Protein AF-A0A4U3LN02-F1 (afdb_monomer)

Nearest PDB structures (foldseek):
  6f7s-assembly2_D  TM=3.536E-01  e=7.049E+00  Homo sapiens
  6f7s-assembly1_C  TM=3.534E-01  e=7.049E+00  Homo sapiens

Sequence (119 aa):
ENIQTLNEGAALHQTEFLMYDTANQLTEKNQHQATISPFYFAPSLFQQSGLPQSGFYAMLNEVQEQLPAFEKGNYYLGGEWKKTVEMNKKQEQLYEEYRLIQYDIVSGKQYSLENQFFS

pLDDT: mean 92.2, std 6.74, range [55.5, 98.0]

Organism: Enterococcus faecalis (NCBI:txid1351)

Radius of gyration: 16.4 Å; Cα contacts (8 Å, |Δi|>4): 100; chains: 1; bounding box: 47×40×33 Å

Solvent-accessible surface area (backbone atoms only — not comparable to full-atom values): 7419 Å² total; per-residue (Å²): 134,65,69,62,73,70,44,49,77,69,54,60,74,60,76,89,85,87,88,85,58,96,83,72,64,46,72,57,74,84,65,86,80,80,74,63,34,77,88,47,51,65,40,51,53,34,59,35,62,71,47,90,70,20,55,52,36,52,50,50,49,59,47,33,78,78,45,37,19,65,56,97,67,38,37,39,57,97,92,41,79,31,70,72,80,92,66,54,73,67,56,47,48,54,52,49,52,52,51,50,52,56,40,24,72,75,75,54,84,39,71,70,69,81,50,70,38,78,86

Secondary structure (DSSP, 8-state):
--HHHHT-GGGGG--------TT---TTTT-------GGGHHHHHHHHTT----HHHHHHHHHHHH-SEEETTEEEETTEEES-----HHHHHHHHHHHHHHHHHHTS--GGGGSGGG-

Mean predicted aligned error: 4.34 Å

Foldseek 3Di:
DPVVVCCDDCNVVFDDDDDDDPVCQFQCSVPPDADAAPVLPVLSNCVRNVHDAALLSVLSVVLCVVFRDDDQQWTADPNDIHSDDDDDPVNVVSVVVNVVCVCCCPPNVVPVVVDRRHD

Structure (mmCIF, N/CA/C/O backbone):
data_AF-A0A4U3LN02-F1
#
_entry.id   AF-A0A4U3LN02-F1
#
loop_
_atom_site.group_PDB
_atom_site.id
_atom_site.type_symbol
_atom_site.label_atom_id
_atom_site.label_alt_id
_atom_site.label_comp_id
_atom_site.label_asym_id
_atom_site.label_entity_id
_atom_site.label_seq_id
_atom_site.pdbx_PDB_ins_code
_atom_site.Cartn_x
_atom_site.Cartn_y
_atom_site.Cartn_z
_atom_site.occupancy
_atom_site.B_iso_or_equiv
_atom_site.auth_seq_id
_atom_site.auth_comp_id
_atom_site.auth_asym_id
_atom_site.auth_atom_id
_atom_site.pdbx_PDB_model_num
ATOM 1 N N . GLU A 1 1 ? 31.297 -8.829 -11.841 1.00 55.50 1 GLU A N 1
ATOM 2 C CA . GLU A 1 1 ? 30.989 -7.393 -12.018 1.00 55.50 1 GLU A CA 1
ATOM 3 C C . GLU A 1 1 ? 29.584 -7.087 -12.564 1.00 55.50 1 GLU A C 1
ATOM 5 O O . GLU A 1 1 ? 29.257 -5.921 -12.670 1.00 55.50 1 GLU A O 1
ATOM 10 N N . ASN A 1 2 ? 28.710 -8.071 -12.839 1.00 69.94 2 ASN A N 1
ATOM 11 C CA . ASN A 1 2 ? 27.406 -7.808 -13.486 1.00 69.94 2 ASN A CA 1
ATOM 12 C C . ASN A 1 2 ? 26.192 -7.813 -12.521 1.00 69.94 2 ASN A C 1
ATOM 14 O O . ASN A 1 2 ? 25.166 -7.213 -12.794 1.00 69.94 2 ASN A O 1
ATOM 18 N N . ILE A 1 3 ? 26.291 -8.473 -11.360 1.00 72.94 3 ILE A N 1
ATOM 19 C CA . ILE A 1 3 ? 25.155 -8.601 -10.420 1.00 72.94 3 ILE A CA 1
ATOM 20 C C . ILE A 1 3 ? 24.888 -7.291 -9.667 1.00 72.94 3 ILE A C 1
ATOM 22 O O . ILE A 1 3 ? 23.745 -6.999 -9.336 1.00 72.94 3 ILE A O 1
ATOM 26 N N . GLN A 1 4 ? 25.927 -6.498 -9.400 1.00 73.62 4 GLN A N 1
ATOM 27 C CA . GLN A 1 4 ? 25.791 -5.253 -8.646 1.00 73.62 4 GLN A CA 1
ATOM 28 C C . GLN A 1 4 ? 25.026 -4.197 -9.447 1.00 73.62 4 GLN A C 1
ATOM 30 O O . GLN A 1 4 ? 24.067 -3.641 -8.931 1.00 73.62 4 GLN A O 1
ATOM 35 N N . THR A 1 5 ? 25.377 -4.012 -10.720 1.00 73.06 5 THR A N 1
ATOM 36 C CA . THR A 1 5 ? 24.686 -3.107 -11.651 1.00 73.06 5 THR A CA 1
ATOM 37 C C . THR A 1 5 ? 23.241 -3.523 -11.930 1.00 73.06 5 THR A C 1
ATOM 39 O O . THR A 1 5 ? 22.387 -2.666 -12.129 1.00 73.06 5 THR A O 1
ATOM 42 N N . LEU A 1 6 ? 22.937 -4.826 -11.911 1.00 74.44 6 LEU A N 1
ATOM 43 C CA . LEU A 1 6 ? 21.563 -5.335 -12.029 1.00 74.44 6 LEU A CA 1
ATOM 44 C C . LEU A 1 6 ? 20.703 -5.078 -10.776 1.00 74.44 6 LEU A C 1
ATOM 46 O O . LEU A 1 6 ? 19.483 -5.177 -10.859 1.00 74.44 6 LEU A O 1
ATOM 50 N N . ASN A 1 7 ? 21.315 -4.741 -9.636 1.00 75.44 7 ASN A N 1
ATOM 51 C CA . ASN A 1 7 ? 20.646 -4.507 -8.353 1.00 75.44 7 ASN A CA 1
ATOM 52 C C . ASN A 1 7 ? 20.873 -3.070 -7.854 1.00 75.44 7 ASN A C 1
ATOM 54 O O . ASN A 1 7 ? 21.217 -2.849 -6.694 1.00 75.44 7 ASN A O 1
ATOM 58 N N . GLU A 1 8 ? 20.707 -2.079 -8.729 1.00 80.75 8 GLU A N 1
ATOM 59 C CA . GLU A 1 8 ? 20.785 -0.660 -8.367 1.00 80.75 8 GLU A CA 1
ATOM 60 C C . GLU A 1 8 ? 19.397 -0.008 -8.270 1.00 80.75 8 GLU A C 1
ATOM 62 O O . GLU A 1 8 ? 18.416 -0.447 -8.874 1.00 80.75 8 GLU A O 1
ATOM 67 N N . GLY A 1 9 ? 19.309 1.089 -7.512 1.00 82.31 9 GLY A N 1
ATOM 68 C CA . GLY A 1 9 ? 18.076 1.864 -7.380 1.00 82.31 9 GLY A CA 1
ATOM 69 C C . GLY A 1 9 ? 16.932 1.048 -6.774 1.00 82.31 9 GLY A C 1
ATOM 70 O O . GLY A 1 9 ? 17.124 0.348 -5.786 1.00 82.31 9 GLY A O 1
ATOM 71 N N . ALA A 1 10 ? 15.739 1.145 -7.364 1.00 81.31 10 ALA A N 1
ATOM 72 C CA . ALA A 1 10 ? 14.553 0.454 -6.858 1.00 81.31 10 ALA A CA 1
ATOM 73 C C . ALA A 1 10 ? 14.653 -1.082 -6.958 1.00 81.31 10 ALA A C 1
ATOM 75 O O . ALA A 1 10 ? 14.026 -1.781 -6.166 1.00 81.31 10 ALA A O 1
ATOM 76 N N . ALA A 1 11 ? 15.480 -1.615 -7.871 1.00 83.94 11 ALA A N 1
ATOM 77 C CA . ALA A 1 11 ? 15.689 -3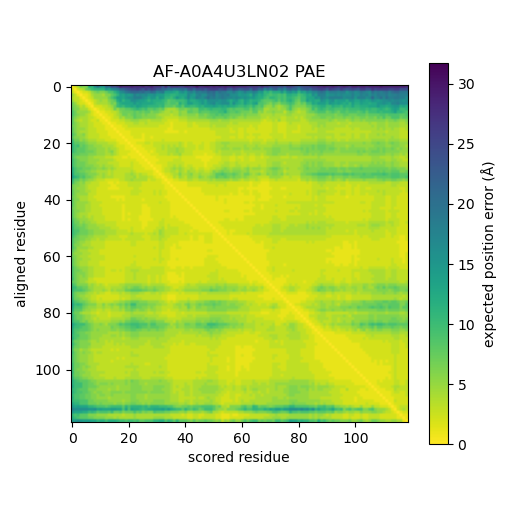.059 -8.002 1.00 83.94 11 ALA A CA 1
ATOM 78 C C . ALA A 1 11 ? 16.309 -3.672 -6.735 1.00 83.94 11 ALA A C 1
ATOM 80 O O . ALA A 1 11 ? 15.994 -4.804 -6.389 1.00 83.94 11 ALA A O 1
ATOM 81 N N . LEU A 1 12 ? 17.122 -2.905 -5.996 1.00 88.62 12 LEU A N 1
A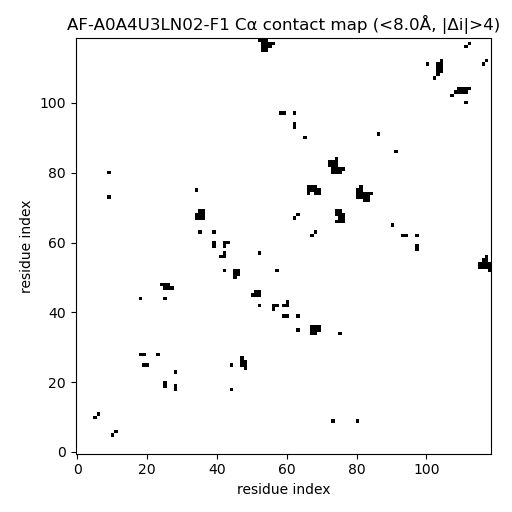TOM 82 C CA . LEU A 1 12 ? 17.713 -3.341 -4.726 1.00 88.62 12 LEU A CA 1
ATOM 83 C C . LEU A 1 12 ? 16.662 -3.561 -3.624 1.00 88.62 12 LEU A C 1
ATOM 85 O O . LEU A 1 12 ? 16.904 -4.307 -2.678 1.00 88.62 12 LEU A O 1
ATOM 89 N N . HIS A 1 13 ? 15.522 -2.875 -3.713 1.00 90.00 13 HIS A N 1
ATOM 90 C CA . HIS A 1 13 ? 14.467 -2.897 -2.697 1.00 90.00 13 HIS A CA 1
ATOM 91 C C . HIS A 1 13 ? 13.266 -3.758 -3.115 1.00 90.00 13 HIS A C 1
ATOM 93 O O . HIS A 1 13 ? 12.337 -3.946 -2.328 1.00 90.00 13 HIS A O 1
ATOM 99 N N . GLN A 1 14 ? 13.271 -4.287 -4.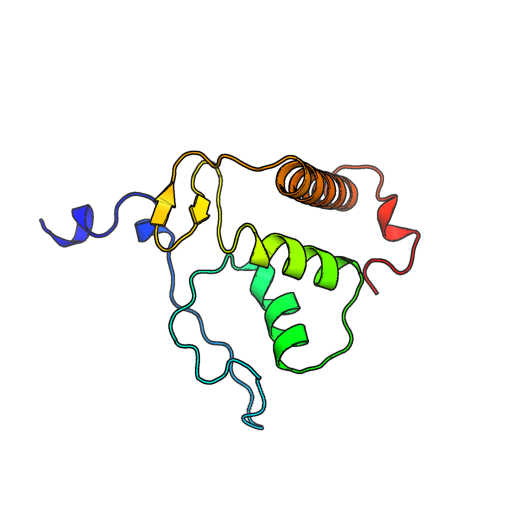341 1.00 90.81 14 GLN A N 1
ATOM 100 C CA . GLN A 1 14 ? 12.207 -5.139 -4.848 1.00 90.81 14 GLN A CA 1
ATOM 101 C C . GLN A 1 14 ? 12.414 -6.580 -4.367 1.00 90.81 14 GLN A C 1
ATOM 103 O O . GLN A 1 14 ? 13.489 -7.156 -4.516 1.00 90.81 14 GLN A O 1
ATOM 108 N N . THR A 1 15 ? 11.371 -7.167 -3.780 1.00 93.06 15 THR A N 1
ATOM 109 C CA . THR A 1 15 ? 11.382 -8.549 -3.282 1.00 93.06 15 THR A CA 1
ATOM 110 C C . THR A 1 15 ? 10.162 -9.306 -3.789 1.00 93.06 15 THR A C 1
ATOM 112 O O . THR A 1 15 ? 9.132 -8.704 -4.094 1.00 93.06 15 THR A O 1
ATOM 115 N N . GLU A 1 16 ? 10.292 -10.626 -3.891 1.00 94.56 16 GLU A N 1
ATOM 116 C CA . GLU A 1 16 ? 9.194 -11.513 -4.275 1.00 94.56 16 GLU A CA 1
ATOM 117 C C . GLU A 1 16 ? 8.183 -11.664 -3.129 1.00 94.56 16 GLU A C 1
ATOM 119 O O . GLU A 1 16 ? 8.558 -11.721 -1.955 1.00 94.56 16 GLU A O 1
ATOM 124 N N . PHE A 1 17 ? 6.900 -11.791 -3.468 1.00 95.50 17 PHE A N 1
ATOM 125 C CA . PHE A 1 17 ? 5.829 -12.073 -2.512 1.00 95.50 17 PHE A CA 1
ATOM 126 C C . PHE A 1 17 ? 4.858 -13.122 -3.065 1.00 95.50 17 PHE A C 1
ATOM 128 O O . PHE A 1 17 ? 4.810 -13.380 -4.265 1.00 95.50 17 PHE A O 1
ATOM 135 N N . LEU A 1 18 ? 4.070 -13.729 -2.174 1.00 95.12 18 LEU A N 1
ATOM 136 C CA . LEU A 1 18 ? 3.037 -14.703 -2.524 1.00 95.12 18 LEU A CA 1
ATOM 137 C C . LEU A 1 18 ? 1.759 -14.411 -1.734 1.00 95.12 18 LEU A C 1
ATOM 139 O O . LEU A 1 18 ? 1.783 -14.379 -0.504 1.00 95.12 18 LEU A O 1
ATOM 143 N N . MET A 1 19 ? 0.643 -14.257 -2.446 1.00 95.00 19 MET A N 1
ATOM 144 C CA . MET A 1 19 ? -0.706 -14.352 -1.885 1.00 95.00 19 MET A CA 1
ATOM 145 C C . MET A 1 19 ? -1.299 -15.692 -2.305 1.00 95.00 19 MET A C 1
ATOM 147 O O . MET A 1 19 ? -1.272 -16.045 -3.482 1.00 95.00 19 MET A O 1
ATOM 151 N N . TYR A 1 20 ? -1.793 -16.459 -1.340 1.00 94.50 20 TYR A N 1
ATOM 152 C CA . TYR A 1 20 ? -2.316 -17.797 -1.582 1.00 94.50 20 TYR A CA 1
ATOM 153 C C . TYR A 1 20 ? -3.469 -18.096 -0.632 1.00 94.50 20 TYR A C 1
ATOM 155 O O . TYR A 1 20 ? -3.392 -17.787 0.559 1.00 94.50 20 TYR A O 1
ATOM 163 N N . ASP A 1 21 ? -4.503 -18.754 -1.147 1.00 94.19 21 ASP A N 1
ATOM 164 C CA . ASP A 1 21 ? -5.583 -19.320 -0.357 1.00 94.19 21 ASP A CA 1
ATOM 165 C C . ASP A 1 21 ? -5.742 -20.818 -0.650 1.00 94.19 21 ASP A C 1
ATOM 167 O O . ASP A 1 21 ? -5.616 -21.293 -1.776 1.00 94.19 21 ASP A O 1
ATOM 171 N N . THR A 1 22 ? -6.037 -21.607 0.381 1.00 95.12 22 THR A N 1
ATOM 172 C CA . THR A 1 22 ? -6.190 -23.064 0.227 1.00 95.12 22 THR A CA 1
ATOM 173 C C . THR A 1 22 ? -7.458 -23.452 -0.532 1.00 95.12 22 THR A C 1
ATOM 175 O O . THR A 1 22 ? -7.521 -24.544 -1.092 1.00 95.12 22 THR A O 1
ATOM 178 N N . ALA A 1 23 ? -8.460 -22.570 -0.563 1.00 94.81 23 ALA A N 1
ATOM 179 C CA . ALA A 1 23 ? -9.694 -22.758 -1.318 1.00 94.81 23 ALA A CA 1
ATOM 180 C C . ALA A 1 23 ? -9.535 -22.424 -2.815 1.00 94.81 23 ALA A C 1
ATOM 182 O O . ALA A 1 23 ? -10.427 -22.747 -3.609 1.00 94.81 23 ALA A O 1
ATOM 183 N N . ASN A 1 24 ? -8.406 -21.819 -3.205 1.00 94.62 24 ASN A N 1
ATOM 184 C CA . ASN A 1 24 ? -8.100 -21.388 -4.563 1.00 94.62 24 ASN A CA 1
ATOM 185 C C . ASN A 1 24 ? -9.187 -20.464 -5.153 1.00 94.62 24 ASN A C 1
ATOM 187 O O . ASN A 1 24 ? -9.613 -20.645 -6.300 1.00 94.62 24 ASN A O 1
ATOM 191 N N . GLN A 1 25 ? -9.690 -19.521 -4.354 1.00 95.94 25 GLN A N 1
ATOM 192 C CA . GLN A 1 25 ? -10.788 -18.598 -4.663 1.00 95.94 25 GLN A CA 1
ATOM 193 C C . GLN A 1 25 ? -10.353 -17.136 -4.797 1.00 95.94 25 GLN A C 1
ATOM 195 O O . GLN A 1 25 ? -11.194 -16.325 -5.180 1.00 95.94 25 GLN A O 1
ATOM 200 N N . LEU A 1 26 ? -9.081 -16.789 -4.555 1.00 96.94 26 LEU A N 1
ATOM 201 C CA . LEU A 1 26 ? -8.608 -15.422 -4.806 1.00 96.94 26 LEU A CA 1
ATOM 202 C C . LEU A 1 26 ? -8.909 -15.010 -6.255 1.00 96.94 26 LEU A C 1
ATOM 204 O O . LEU A 1 26 ? -8.598 -15.753 -7.195 1.00 96.94 26 LEU A O 1
ATOM 208 N N . THR A 1 27 ? -9.503 -13.829 -6.442 1.00 96.44 27 THR A N 1
ATOM 209 C CA . THR A 1 27 ? -9.874 -13.330 -7.779 1.00 96.44 27 THR A CA 1
ATOM 210 C C . THR A 1 27 ? -8.660 -13.191 -8.698 1.00 96.44 27 THR A C 1
ATOM 212 O O . THR A 1 27 ? -8.745 -13.541 -9.873 1.00 96.44 27 THR A O 1
ATOM 215 N N . GLU A 1 28 ? -7.509 -12.797 -8.143 1.00 94.62 28 GLU A N 1
ATOM 216 C CA . GLU A 1 28 ? -6.252 -12.573 -8.873 1.00 94.62 28 GLU A CA 1
ATOM 217 C C . GLU A 1 28 ? -5.257 -13.744 -8.770 1.00 94.62 28 GLU A C 1
ATOM 219 O O . GLU A 1 28 ? -4.071 -13.586 -9.043 1.00 94.62 28 GLU A O 1
ATOM 224 N N . LYS A 1 29 ? -5.707 -14.957 -8.418 1.00 92.69 29 LYS A N 1
ATOM 225 C CA . LYS A 1 29 ? -4.833 -16.144 -8.254 1.00 92.69 29 LYS A CA 1
ATOM 226 C C . LYS A 1 29 ? -3.945 -16.491 -9.461 1.00 92.69 29 LYS A C 1
ATOM 228 O O . LYS A 1 29 ? -2.940 -17.177 -9.303 1.00 92.69 29 LYS A O 1
ATOM 233 N N . ASN A 1 30 ? -4.326 -16.047 -10.661 1.00 92.56 30 ASN A N 1
ATOM 234 C CA . ASN A 1 30 ? -3.580 -16.270 -11.905 1.00 92.56 30 ASN A CA 1
ATOM 235 C C . ASN A 1 30 ? -2.704 -15.064 -12.308 1.00 92.56 30 ASN A C 1
ATOM 237 O O . ASN A 1 30 ? -2.021 -15.120 -13.333 1.00 92.56 30 ASN A O 1
ATOM 241 N N . GLN A 1 31 ? -2.727 -13.963 -11.549 1.00 91.50 31 GLN A N 1
ATOM 242 C CA . GLN A 1 31 ? -1.892 -12.794 -11.800 1.00 91.50 31 GLN A CA 1
ATOM 243 C C . GLN A 1 31 ? -0.531 -12.977 -11.122 1.00 91.50 31 GLN A C 1
ATOM 245 O O . GLN A 1 31 ? -0.364 -12.760 -9.926 1.00 91.50 31 GLN A O 1
ATOM 250 N N . HIS A 1 32 ? 0.470 -13.357 -11.914 1.00 86.19 32 HIS A N 1
ATOM 251 C CA . HIS A 1 32 ? 1.846 -13.558 -11.438 1.00 86.19 32 HIS A CA 1
ATOM 252 C C . HIS A 1 32 ? 2.758 -12.346 -11.663 1.00 86.19 32 HIS A C 1
ATOM 254 O O . HIS A 1 32 ? 3.936 -12.387 -11.325 1.00 86.19 32 HIS A O 1
ATOM 260 N N . GLN A 1 33 ? 2.233 -11.279 -12.266 1.00 88.25 33 GLN A N 1
ATOM 261 C CA . GLN A 1 33 ? 2.969 -10.046 -12.528 1.00 88.25 33 GLN A CA 1
ATOM 262 C C . GLN A 1 33 ? 2.300 -8.911 -11.761 1.00 88.25 33 GLN A C 1
ATOM 264 O O . GLN A 1 33 ? 1.267 -8.380 -12.172 1.00 88.25 33 GLN A O 1
ATOM 269 N N . ALA A 1 34 ? 2.876 -8.573 -10.612 1.00 92.12 34 ALA A N 1
ATOM 270 C CA . ALA A 1 34 ? 2.441 -7.462 -9.786 1.00 92.12 34 ALA A CA 1
ATOM 271 C C . ALA A 1 34 ? 3.646 -6.880 -9.044 1.00 92.12 34 ALA A C 1
ATOM 273 O O . ALA A 1 34 ? 4.379 -7.605 -8.379 1.00 92.12 34 ALA A O 1
ATOM 274 N N . THR A 1 35 ? 3.813 -5.563 -9.125 1.00 94.69 35 THR A N 1
ATOM 275 C CA . THR A 1 35 ? 4.745 -4.813 -8.279 1.00 94.69 35 THR A CA 1
ATOM 276 C C . THR A 1 35 ? 3.902 -3.902 -7.408 1.00 94.69 35 THR A C 1
ATOM 278 O O . THR A 1 35 ? 3.319 -2.937 -7.904 1.00 94.69 35 THR A O 1
ATOM 281 N N . ILE A 1 36 ? 3.800 -4.241 -6.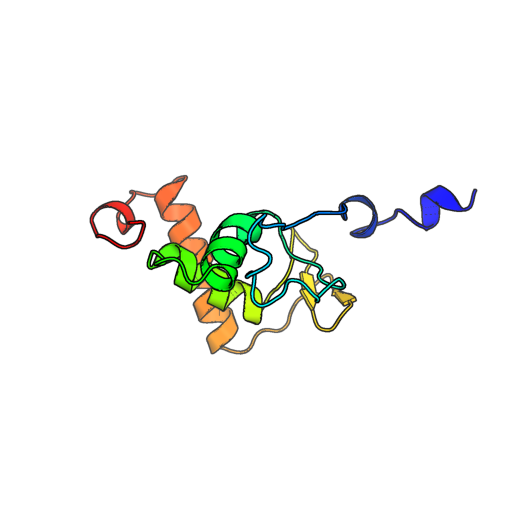124 1.00 95.69 36 ILE A N 1
ATOM 282 C CA . ILE A 1 36 ? 2.985 -3.506 -5.156 1.00 95.69 36 ILE A CA 1
ATOM 283 C C . ILE A 1 36 ? 3.792 -3.193 -3.901 1.00 95.69 36 ILE A C 1
ATOM 285 O O . ILE A 1 36 ? 4.672 -3.962 -3.510 1.00 95.69 36 ILE A O 1
ATOM 289 N N . SER A 1 37 ? 3.485 -2.076 -3.246 1.00 96.50 37 SER A N 1
ATOM 290 C CA . SER A 1 37 ? 4.067 -1.794 -1.934 1.00 96.50 37 SER A CA 1
ATOM 291 C C . SER A 1 37 ? 3.520 -2.751 -0.855 1.00 96.50 37 SER A C 1
ATOM 293 O O . SER A 1 37 ? 2.324 -3.044 -0.855 1.00 96.50 37 SER A O 1
ATOM 295 N N . PRO A 1 38 ? 4.330 -3.184 0.135 1.00 96.31 38 PRO A N 1
ATOM 296 C CA . PRO A 1 38 ? 3.906 -4.169 1.141 1.00 96.31 38 PRO A CA 1
ATOM 297 C C . PRO A 1 38 ? 2.691 -3.770 1.990 1.00 96.31 38 PRO A C 1
ATOM 299 O O . PRO A 1 38 ? 1.938 -4.628 2.445 1.00 96.31 38 PRO A O 1
ATOM 302 N N . PHE A 1 39 ? 2.462 -2.471 2.201 1.00 95.12 39 PHE A N 1
ATOM 303 C CA . PHE A 1 39 ? 1.303 -1.984 2.961 1.00 95.12 39 PHE A CA 1
ATOM 304 C C . PHE A 1 39 ? -0.037 -2.198 2.238 1.00 95.12 39 PHE A C 1
ATOM 306 O O . PHE A 1 39 ? -1.089 -2.066 2.860 1.00 95.12 39 PHE A O 1
ATOM 313 N N . TYR A 1 40 ? -0.010 -2.596 0.964 1.00 97.75 40 TYR A N 1
ATOM 314 C CA . TYR A 1 40 ? -1.192 -3.013 0.217 1.00 97.75 40 TYR A CA 1
ATOM 315 C C . TYR A 1 40 ? -1.539 -4.496 0.368 1.00 97.75 40 TYR A C 1
ATOM 317 O O . TYR A 1 40 ? -2.618 -4.906 -0.049 1.00 97.75 40 TYR A O 1
ATOM 325 N N . PHE A 1 41 ? -0.688 -5.316 0.996 1.00 97.38 41 PHE A N 1
ATOM 326 C CA . PHE A 1 41 ? -0.926 -6.761 1.059 1.00 97.38 41 PHE A CA 1
ATOM 327 C C . PHE A 1 41 ? -2.242 -7.134 1.743 1.00 97.38 41 PHE A C 1
ATOM 329 O O . PHE A 1 41 ? -3.017 -7.914 1.195 1.00 97.38 41 PHE A O 1
ATOM 336 N N . ALA A 1 42 ? -2.517 -6.562 2.915 1.00 96.50 42 ALA A N 1
ATOM 337 C CA . ALA A 1 42 ? -3.760 -6.819 3.633 1.00 96.50 42 ALA A CA 1
ATOM 338 C C . ALA A 1 42 ? -5.012 -6.325 2.875 1.00 96.50 42 ALA A C 1
ATOM 340 O O . ALA A 1 42 ? -5.905 -7.147 2.652 1.00 96.50 42 ALA A O 1
ATOM 341 N N . PRO A 1 43 ? -5.107 -5.052 2.431 1.00 97.62 43 PRO A N 1
ATOM 342 C CA . PRO A 1 43 ? -6.299 -4.584 1.722 1.00 97.62 43 PRO A CA 1
ATOM 343 C C . PRO A 1 43 ? -6.519 -5.314 0.385 1.00 97.62 43 PRO A C 1
ATOM 345 O O . PRO A 1 43 ? -7.659 -5.695 0.109 1.00 97.62 43 PRO A O 1
ATOM 348 N N . SER A 1 44 ? -5.451 -5.621 -0.369 1.00 97.25 44 SER A N 1
ATOM 349 C CA . SER A 1 44 ? -5.522 -6.444 -1.587 1.00 97.25 44 SER A CA 1
ATOM 350 C C . SER A 1 44 ? -6.033 -7.855 -1.293 1.00 97.25 44 SER A C 1
ATOM 352 O O . SER A 1 44 ? -6.927 -8.337 -1.982 1.00 97.25 44 SER A O 1
ATOM 354 N N . LEU A 1 45 ? -5.522 -8.526 -0.254 1.00 96.12 45 LEU A N 1
ATOM 355 C CA . LEU A 1 45 ? -5.969 -9.877 0.097 1.00 96.12 45 LEU A CA 1
ATOM 356 C C . LEU A 1 45 ? -7.450 -9.898 0.496 1.00 96.12 45 LEU A C 1
ATOM 358 O O . LEU A 1 45 ? -8.184 -10.798 0.086 1.00 96.12 45 LEU A O 1
ATOM 362 N N . PHE A 1 46 ? -7.901 -8.901 1.262 1.00 97.44 46 PHE A N 1
ATOM 363 C CA . PHE A 1 46 ? -9.310 -8.753 1.632 1.00 97.44 46 PHE A CA 1
ATOM 364 C C . PHE A 1 46 ? -10.193 -8.551 0.400 1.00 97.44 46 PHE A C 1
ATOM 366 O O . PHE A 1 46 ? -11.224 -9.213 0.281 1.00 97.44 46 PHE A O 1
ATOM 373 N N . GLN A 1 47 ? -9.758 -7.697 -0.533 1.00 97.19 47 GLN A N 1
ATOM 374 C CA . GLN A 1 47 ? -10.460 -7.456 -1.793 1.00 97.19 47 GLN A CA 1
ATOM 375 C C . GLN A 1 47 ? -10.571 -8.745 -2.616 1.00 97.19 47 GLN A C 1
ATOM 377 O O . GLN A 1 47 ? -11.670 -9.144 -2.995 1.00 97.19 47 GLN A O 1
ATOM 382 N N . GLN A 1 48 ? -9.446 -9.436 -2.825 1.00 96.56 48 GLN A N 1
ATOM 383 C CA . GLN A 1 48 ? -9.378 -10.669 -3.616 1.00 96.56 48 GLN A CA 1
ATOM 384 C C . GLN A 1 48 ? -10.159 -11.830 -2.995 1.00 96.56 48 GLN A C 1
ATOM 386 O O . GLN A 1 48 ? -10.607 -12.720 -3.715 1.00 96.56 48 GLN A O 1
ATOM 391 N N . SER A 1 49 ? -10.317 -11.833 -1.670 1.00 96.56 49 SER A N 1
ATOM 392 C CA . SER A 1 49 ? -11.069 -12.855 -0.932 1.00 96.56 49 SER A CA 1
ATOM 393 C C . SER A 1 49 ? -12.563 -12.529 -0.795 1.00 96.56 49 SER A C 1
ATOM 395 O O . SER A 1 49 ? -13.304 -13.328 -0.225 1.00 96.56 49 SER A O 1
ATOM 397 N N . GLY A 1 50 ? -13.015 -11.356 -1.256 1.00 95.69 50 GLY A N 1
ATOM 398 C CA . GLY A 1 50 ? -14.395 -10.894 -1.070 1.00 95.69 50 GLY A CA 1
ATOM 399 C C . GLY A 1 50 ? -14.774 -10.640 0.395 1.00 95.69 50 GLY A C 1
ATOM 400 O O . GLY A 1 50 ? -15.950 -10.725 0.752 1.00 95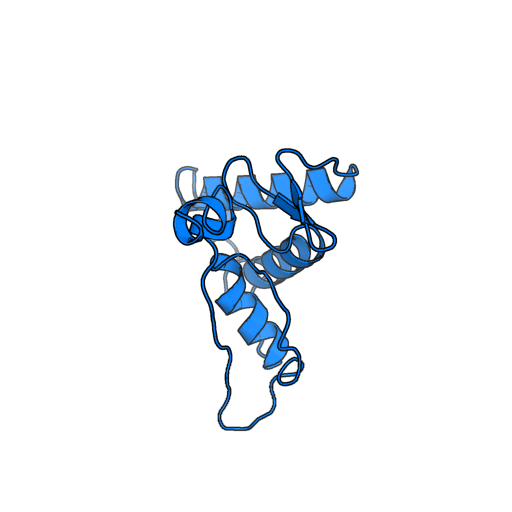.69 50 GLY A O 1
ATOM 401 N N . LEU A 1 51 ? -13.791 -10.369 1.258 1.00 95.62 51 LEU A N 1
ATOM 402 C CA . LEU A 1 51 ? -14.025 -10.069 2.669 1.00 95.62 51 LEU A CA 1
ATOM 403 C C . LEU A 1 51 ? -14.497 -8.615 2.839 1.00 95.62 51 LEU A C 1
ATOM 405 O O . LEU A 1 51 ? -14.073 -7.746 2.074 1.00 95.62 51 LEU A O 1
ATOM 409 N N . PRO A 1 52 ? -15.331 -8.313 3.855 1.00 95.81 52 PRO A N 1
ATOM 410 C CA . PRO A 1 52 ? -15.687 -6.937 4.189 1.00 95.81 52 PRO A CA 1
ATOM 411 C C . PRO A 1 52 ? -14.442 -6.085 4.451 1.00 95.81 52 PRO A C 1
ATOM 413 O O . PRO A 1 52 ? -13.525 -6.523 5.144 1.00 95.81 52 PRO A O 1
ATOM 416 N N . GLN A 1 53 ? -14.423 -4.869 3.911 1.00 96.44 53 GLN A N 1
ATOM 417 C CA . GLN A 1 53 ? -13.306 -3.937 4.038 1.00 96.44 53 GLN A CA 1
ATOM 418 C C . GLN A 1 53 ? -13.698 -2.759 4.922 1.00 96.44 53 GLN A C 1
ATOM 420 O O . GLN A 1 53 ? -14.808 -2.239 4.804 1.00 96.44 53 GLN A O 1
ATOM 425 N N . SER A 1 54 ? -12.764 -2.310 5.757 1.00 96.44 54 SER A N 1
ATOM 426 C CA . SER A 1 54 ? -12.893 -1.019 6.426 1.00 96.44 54 SER A CA 1
ATOM 427 C C . SER A 1 54 ? -12.758 0.125 5.420 1.00 96.44 54 SER A C 1
ATOM 429 O O . SER A 1 54 ? -12.211 -0.049 4.323 1.00 96.44 54 SER A O 1
ATOM 431 N N . GLY A 1 55 ? -13.197 1.325 5.805 1.00 95.56 55 GLY A N 1
ATOM 432 C CA . GLY A 1 55 ? -13.003 2.530 4.991 1.00 95.56 55 GLY A CA 1
ATOM 433 C C . GLY A 1 55 ? -11.527 2.793 4.676 1.00 95.56 55 GLY A C 1
ATOM 434 O O . GLY A 1 55 ? -11.185 3.173 3.558 1.00 95.56 55 GLY A O 1
ATOM 435 N N . PHE A 1 56 ? -10.633 2.500 5.622 1.00 96.31 56 PHE A N 1
ATOM 436 C CA . PHE A 1 56 ? -9.193 2.607 5.415 1.00 96.31 56 PHE A CA 1
ATOM 437 C C . PHE A 1 56 ? -8.673 1.627 4.354 1.00 96.31 56 PHE A C 1
ATOM 439 O O . PHE A 1 56 ? -7.866 2.014 3.511 1.00 96.31 56 PHE A O 1
ATOM 446 N N . TYR A 1 57 ? -9.138 0.373 4.352 1.00 97.62 57 TYR A N 1
ATOM 447 C CA . TYR A 1 57 ? -8.746 -0.598 3.323 1.00 97.62 57 TYR A CA 1
ATOM 448 C C . TYR A 1 57 ? -9.297 -0.234 1.946 1.00 97.62 57 TYR A C 1
ATOM 450 O O . TYR A 1 57 ? -8.567 -0.358 0.965 1.00 97.62 57 TYR A O 1
ATOM 458 N N . ALA A 1 58 ? -10.532 0.267 1.875 1.00 97.00 58 ALA A N 1
ATOM 459 C CA . ALA A 1 58 ? -11.089 0.795 0.633 1.00 97.00 58 ALA A CA 1
ATOM 460 C C . ALA A 1 58 ? -10.228 1.948 0.086 1.00 97.00 58 ALA A C 1
ATOM 462 O O . ALA A 1 58 ? -9.793 1.892 -1.062 1.00 97.00 58 ALA A O 1
ATOM 463 N N . MET A 1 59 ? -9.874 2.920 0.935 1.00 97.31 59 MET A N 1
ATOM 464 C CA . MET A 1 59 ? -8.986 4.025 0.561 1.00 97.31 59 MET A CA 1
ATOM 465 C C . MET A 1 59 ? -7.614 3.525 0.084 1.00 97.31 59 MET A C 1
ATOM 467 O O . MET A 1 59 ? -7.106 4.008 -0.922 1.00 97.31 59 MET A O 1
ATOM 471 N N . LEU A 1 60 ? -7.000 2.549 0.763 1.00 98.00 60 LEU A N 1
ATOM 472 C CA . LEU A 1 60 ? -5.716 1.992 0.322 1.00 98.00 60 LEU A CA 1
ATOM 473 C C . LEU A 1 60 ? -5.807 1.331 -1.059 1.00 98.00 60 LEU A C 1
ATOM 475 O O . LEU A 1 60 ? -4.886 1.513 -1.852 1.00 98.00 60 LEU A O 1
ATOM 479 N N . ASN A 1 61 ? -6.897 0.624 -1.372 1.00 97.81 61 ASN A N 1
ATOM 480 C CA . ASN A 1 61 ? -7.091 0.055 -2.708 1.00 97.81 61 ASN A CA 1
ATOM 481 C C . ASN A 1 61 ? -7.248 1.153 -3.771 1.00 97.81 61 ASN A C 1
ATOM 483 O O . ASN A 1 61 ? -6.626 1.060 -4.825 1.00 97.81 61 ASN A O 1
ATOM 487 N N . GLU A 1 62 ? -7.982 2.233 -3.478 1.00 97.44 62 GLU A N 1
ATOM 488 C CA . GLU A 1 62 ? -8.076 3.384 -4.390 1.00 97.44 62 GLU A CA 1
ATOM 489 C C . GLU A 1 62 ? -6.703 4.025 -4.641 1.00 97.44 62 GLU A C 1
ATOM 491 O O . GLU A 1 62 ? -6.362 4.356 -5.779 1.00 97.44 62 GLU A O 1
ATOM 496 N N . VAL A 1 63 ? -5.871 4.171 -3.601 1.00 96.88 63 VAL A N 1
ATOM 497 C CA . VAL A 1 63 ? -4.502 4.684 -3.770 1.00 96.88 63 VAL A CA 1
ATOM 498 C C . VAL A 1 63 ? -3.668 3.707 -4.602 1.00 96.88 63 VAL A C 1
ATOM 500 O O . VAL A 1 63 ? -2.948 4.152 -5.490 1.00 96.88 63 VAL A O 1
ATOM 503 N N . GLN A 1 64 ? -3.771 2.396 -4.360 1.00 96.38 64 GLN A N 1
ATOM 504 C CA . GLN A 1 64 ? -3.034 1.365 -5.100 1.00 96.38 64 GLN A CA 1
ATOM 505 C C . GLN A 1 64 ? -3.351 1.384 -6.599 1.00 96.38 64 GLN A C 1
ATOM 507 O O . GLN A 1 64 ? -2.439 1.237 -7.409 1.00 96.38 64 GLN A O 1
ATOM 512 N N . GLU A 1 65 ? -4.612 1.595 -6.985 1.00 94.06 65 GLU A N 1
ATOM 513 C CA . GLU A 1 65 ? -5.004 1.713 -8.397 1.00 94.06 65 GLU A CA 1
ATOM 514 C C . GLU A 1 65 ? -4.281 2.865 -9.108 1.00 94.06 65 GLU A C 1
ATOM 516 O O . GLU A 1 65 ? -3.958 2.769 -10.293 1.00 94.06 65 GLU A O 1
ATOM 521 N N . GLN A 1 66 ? -4.011 3.957 -8.388 1.00 92.69 66 GLN A N 1
ATOM 522 C CA . GLN A 1 66 ? -3.320 5.127 -8.931 1.00 92.69 66 GLN A CA 1
ATOM 523 C C . GLN A 1 66 ? -1.803 5.041 -8.779 1.00 92.69 66 GLN A C 1
ATOM 525 O O . GLN A 1 66 ? -1.084 5.580 -9.616 1.00 92.69 66 GLN A O 1
ATOM 530 N N . LEU A 1 67 ? -1.316 4.407 -7.712 1.00 93.88 67 LEU A N 1
ATOM 531 C CA . LEU A 1 67 ? 0.091 4.323 -7.345 1.00 93.88 67 LEU A CA 1
ATOM 532 C C . LEU A 1 67 ? 0.408 2.945 -6.724 1.00 93.88 67 LEU A C 1
ATOM 534 O O . LEU A 1 67 ? 0.484 2.818 -5.501 1.00 93.88 67 LEU A O 1
ATOM 538 N N . PRO A 1 68 ? 0.624 1.908 -7.557 1.00 95.06 68 PRO A N 1
ATOM 539 C CA . PRO A 1 68 ? 0.731 0.519 -7.100 1.00 95.06 68 PRO A CA 1
ATOM 540 C C . PRO A 1 68 ? 1.888 0.259 -6.134 1.00 95.06 68 PRO A C 1
ATOM 542 O O . PRO A 1 68 ? 1.745 -0.486 -5.163 1.00 95.06 68 PRO A O 1
ATOM 545 N N . ALA A 1 69 ? 3.043 0.877 -6.387 1.00 95.88 69 ALA A N 1
ATOM 546 C CA . ALA A 1 69 ? 4.186 0.813 -5.492 1.00 95.88 69 ALA A CA 1
ATOM 547 C C . ALA A 1 69 ? 4.936 2.141 -5.467 1.00 95.88 69 ALA A C 1
ATOM 549 O O . ALA A 1 69 ? 5.048 2.842 -6.473 1.00 95.88 69 ALA A O 1
ATOM 550 N N . PHE A 1 70 ? 5.464 2.487 -4.303 1.00 94.25 70 PHE A N 1
ATOM 551 C CA . PHE A 1 70 ? 6.301 3.660 -4.120 1.00 94.25 70 PHE A CA 1
ATOM 552 C C . PHE A 1 70 ? 7.083 3.585 -2.813 1.00 94.25 70 PHE A C 1
ATOM 554 O O . PHE A 1 70 ? 6.673 2.956 -1.836 1.00 94.25 70 PHE A O 1
ATOM 561 N N . GLU A 1 71 ? 8.194 4.304 -2.803 1.00 90.94 71 GLU A N 1
ATOM 562 C CA . GLU A 1 71 ? 9.012 4.618 -1.642 1.00 90.94 71 GLU A CA 1
ATOM 563 C C . GLU A 1 71 ? 9.500 6.069 -1.757 1.00 90.94 71 GLU A C 1
ATOM 565 O O . GLU A 1 71 ? 9.201 6.783 -2.719 1.00 90.94 71 GLU A O 1
ATOM 570 N N . LYS A 1 72 ? 10.263 6.547 -0.772 1.00 87.06 72 LYS A N 1
ATOM 571 C CA . LYS A 1 72 ? 10.760 7.925 -0.787 1.00 87.06 72 LYS A CA 1
ATOM 572 C C . LYS A 1 72 ? 11.617 8.183 -2.035 1.00 87.06 72 LYS A C 1
ATOM 574 O O . LYS A 1 72 ? 12.765 7.757 -2.109 1.00 87.06 72 LYS A O 1
ATOM 579 N N . GLY A 1 73 ? 11.072 8.957 -2.973 1.00 88.50 73 GLY A N 1
ATOM 580 C CA . GLY A 1 73 ? 11.759 9.361 -4.200 1.00 88.50 73 GLY A CA 1
ATOM 581 C C . GLY A 1 73 ? 11.788 8.304 -5.308 1.00 88.50 73 GLY A C 1
ATOM 582 O O . GLY A 1 73 ? 12.560 8.475 -6.250 1.00 88.50 73 GLY A O 1
ATOM 583 N N . ASN A 1 74 ? 10.983 7.239 -5.216 1.00 92.31 74 ASN A N 1
ATOM 584 C CA . ASN A 1 74 ? 10.765 6.285 -6.306 1.00 92.31 74 ASN A CA 1
ATOM 585 C C . ASN A 1 74 ? 9.283 5.886 -6.370 1.00 92.31 74 ASN A C 1
ATOM 587 O O . ASN A 1 74 ? 8.691 5.510 -5.363 1.00 92.31 74 ASN A O 1
ATOM 591 N N . TYR A 1 75 ? 8.702 5.929 -7.564 1.00 93.75 75 TYR A N 1
ATOM 592 C CA . TYR A 1 75 ? 7.289 5.663 -7.830 1.00 93.75 75 TYR A CA 1
ATOM 593 C C . TYR A 1 75 ? 7.175 4.658 -8.975 1.00 93.75 75 TYR A C 1
ATOM 595 O O . TYR A 1 75 ? 7.819 4.848 -10.005 1.00 93.75 75 TYR A O 1
ATOM 603 N N . TYR A 1 76 ? 6.379 3.607 -8.816 1.00 92.88 76 TYR A N 1
ATOM 604 C CA . TYR A 1 76 ? 6.167 2.587 -9.839 1.00 92.88 76 TYR A CA 1
ATOM 605 C C . TYR A 1 76 ? 4.859 2.846 -10.584 1.00 92.88 76 TYR A C 1
ATOM 607 O O . TYR A 1 76 ? 3.782 2.754 -9.997 1.00 92.88 76 TYR A O 1
ATOM 615 N N . LEU A 1 77 ? 4.944 3.180 -11.874 1.00 88.62 77 LEU A N 1
ATOM 616 C CA . LEU A 1 77 ? 3.789 3.514 -12.712 1.00 88.62 77 LEU A CA 1
ATOM 617 C C . LEU A 1 77 ? 3.990 3.038 -14.145 1.00 88.62 77 LEU A C 1
ATOM 619 O O . LEU A 1 77 ? 5.023 3.302 -14.757 1.00 88.62 77 LEU A O 1
ATOM 623 N N . GLY A 1 78 ? 2.970 2.382 -14.704 1.00 85.19 78 GLY A N 1
ATOM 624 C CA . GLY A 1 78 ? 2.991 1.923 -16.095 1.00 85.19 78 GLY A CA 1
ATOM 625 C C . GLY A 1 78 ? 4.092 0.903 -16.399 1.00 85.19 78 GLY A C 1
ATOM 626 O O . GLY A 1 78 ? 4.552 0.840 -17.532 1.00 85.19 78 GLY A O 1
ATOM 627 N N . GLY A 1 79 ? 4.534 0.135 -15.398 1.00 87.62 79 GLY A N 1
ATOM 628 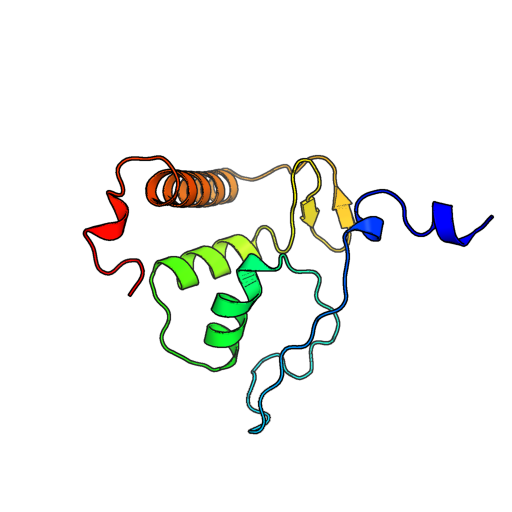C CA . GLY A 1 79 ? 5.600 -0.857 -15.550 1.00 87.62 79 GLY A CA 1
ATOM 629 C C . GLY A 1 79 ? 7.006 -0.355 -15.210 1.00 87.62 79 GLY A C 1
ATOM 630 O O . GLY A 1 79 ? 7.938 -1.156 -15.203 1.00 87.62 79 GLY A O 1
ATOM 631 N N . GLU A 1 80 ? 7.175 0.934 -14.900 1.00 89.62 80 GLU A N 1
ATOM 632 C CA . GLU A 1 80 ? 8.489 1.564 -14.738 1.00 89.62 80 GLU A CA 1
ATOM 633 C C . GLU A 1 80 ? 8.630 2.330 -13.418 1.00 89.62 80 GLU A C 1
ATOM 635 O O . GLU A 1 80 ? 7.681 2.939 -12.917 1.00 89.62 80 GLU A O 1
ATOM 640 N N . TRP A 1 81 ? 9.854 2.352 -12.884 1.00 91.12 81 TRP A N 1
ATOM 641 C CA . TRP A 1 81 ? 10.227 3.170 -11.732 1.00 91.12 81 TRP A CA 1
ATOM 642 C C . TRP A 1 81 ? 10.628 4.586 -12.162 1.00 91.12 81 TRP A C 1
ATOM 644 O O . TRP A 1 81 ? 11.504 4.771 -13.006 1.00 91.12 81 TRP A O 1
ATOM 654 N N . LYS A 1 82 ? 10.025 5.599 -11.536 1.00 92.06 82 LYS A N 1
ATOM 655 C CA . LYS A 1 82 ? 10.253 7.024 -11.808 1.00 92.06 82 LYS A CA 1
ATOM 656 C C . LYS A 1 82 ? 10.635 7.771 -10.534 1.00 92.06 82 LYS A C 1
ATOM 658 O O . LYS A 1 82 ? 10.176 7.436 -9.446 1.00 92.06 82 LYS A O 1
ATOM 663 N N . LYS A 1 83 ? 11.464 8.813 -10.661 1.00 90.81 83 LYS A N 1
ATOM 664 C CA . LYS A 1 83 ? 11.866 9.677 -9.529 1.00 90.81 83 LYS A CA 1
ATOM 665 C C . LYS A 1 83 ? 10.795 10.683 -9.120 1.00 90.81 83 LYS A C 1
ATOM 667 O O . LYS A 1 83 ? 10.779 11.141 -7.981 1.00 90.81 83 LYS A O 1
ATOM 672 N N . THR A 1 84 ? 9.911 11.013 -10.049 1.00 90.12 84 THR A N 1
ATOM 673 C CA . THR A 1 84 ? 8.788 11.924 -9.861 1.00 90.12 84 THR A CA 1
ATOM 674 C C . THR A 1 84 ? 7.550 11.330 -10.515 1.00 90.12 84 THR A C 1
ATOM 676 O O . THR A 1 84 ? 7.641 10.512 -11.433 1.00 90.12 84 THR A O 1
ATOM 679 N N . VAL A 1 85 ? 6.391 11.755 -10.033 1.00 88.56 85 VAL A N 1
ATOM 680 C CA . VAL A 1 85 ? 5.092 11.426 -10.607 1.00 88.56 85 VAL A CA 1
ATOM 681 C C . VAL A 1 85 ? 4.347 12.726 -10.857 1.00 88.56 85 VAL A C 1
ATOM 683 O O . VAL A 1 85 ? 4.290 13.590 -9.985 1.00 88.56 85 VAL A O 1
ATOM 686 N N . GLU A 1 86 ? 3.796 12.864 -12.056 1.00 89.94 86 GLU A N 1
ATOM 687 C CA . GLU A 1 86 ? 2.809 13.895 -12.348 1.00 89.94 86 GLU A CA 1
ATOM 688 C C . GLU A 1 86 ? 1.432 13.306 -12.067 1.00 89.94 86 GLU A C 1
ATOM 690 O O . GLU A 1 86 ? 1.045 12.296 -12.657 1.00 89.94 86 GLU A O 1
ATOM 695 N N . MET A 1 87 ? 0.717 13.914 -11.128 1.00 89.62 87 MET A N 1
ATOM 696 C CA . MET A 1 87 ? -0.626 13.509 -10.742 1.00 89.62 87 MET A CA 1
ATOM 697 C C . MET A 1 87 ? -1.624 14.536 -11.265 1.00 89.62 87 MET A C 1
ATOM 699 O O . MET A 1 87 ? -1.357 15.735 -11.304 1.00 89.62 87 MET A O 1
ATOM 703 N N . ASN A 1 88 ? -2.801 14.077 -11.675 1.00 93.62 88 ASN A N 1
ATOM 704 C CA . ASN A 1 88 ? -3.920 14.988 -11.872 1.00 93.62 88 ASN A CA 1
ATOM 705 C C . ASN A 1 88 ? -4.517 15.392 -10.512 1.00 93.62 88 ASN A C 1
ATOM 707 O O . ASN A 1 88 ? -4.311 14.719 -9.505 1.00 93.62 88 ASN A O 1
ATOM 711 N N . LYS A 1 89 ? -5.346 16.441 -10.494 1.00 95.81 89 LYS A N 1
ATOM 712 C CA . LYS A 1 89 ? -5.944 16.980 -9.259 1.00 95.81 89 LYS A CA 1
ATOM 713 C C . LYS A 1 89 ? -6.641 15.940 -8.372 1.00 95.81 89 LYS A C 1
ATOM 715 O O . LYS A 1 89 ? -6.611 16.072 -7.156 1.00 95.81 89 LYS A O 1
ATOM 720 N N . LYS A 1 90 ? -7.290 14.929 -8.962 1.00 94.62 90 LYS A N 1
ATOM 721 C CA . LYS A 1 90 ? -7.974 13.879 -8.190 1.00 94.62 90 LYS A CA 1
ATOM 722 C C . LYS A 1 90 ? -6.972 12.934 -7.529 1.00 94.62 90 LYS A C 1
ATOM 724 O O . LYS A 1 90 ? -7.148 12.581 -6.372 1.00 94.62 90 LYS A O 1
ATOM 729 N N . GLN A 1 91 ? -5.924 12.552 -8.258 1.00 93.75 91 GLN A N 1
ATOM 730 C CA . GLN A 1 91 ? -4.844 11.710 -7.739 1.00 93.75 91 GLN A CA 1
ATOM 731 C C . GLN A 1 91 ? -4.066 12.426 -6.629 1.00 93.75 91 GLN A C 1
ATOM 733 O O . GLN A 1 91 ? -3.788 11.822 -5.598 1.00 93.75 91 GLN A O 1
ATOM 738 N N . GLU A 1 92 ? -3.776 13.719 -6.809 1.00 94.94 92 GLU A N 1
ATOM 739 C CA . GLU A 1 92 ? -3.142 14.552 -5.780 1.00 94.94 92 GLU A CA 1
ATOM 740 C C . GLU A 1 92 ? -3.997 14.609 -4.514 1.00 94.94 92 GLU A C 1
ATOM 742 O O . GLU A 1 92 ? -3.491 14.380 -3.420 1.00 94.94 92 GLU A O 1
ATOM 747 N N . GLN A 1 93 ? -5.301 14.864 -4.661 1.00 97.31 93 GLN A N 1
ATOM 748 C CA . GLN A 1 93 ? -6.217 14.919 -3.527 1.00 97.31 93 GLN A CA 1
ATOM 749 C C . GLN A 1 93 ? -6.258 13.587 -2.764 1.00 97.31 93 GLN A C 1
ATOM 751 O O . GLN A 1 93 ? -6.073 13.589 -1.550 1.00 97.31 93 GLN A O 1
ATOM 756 N N . LEU A 1 94 ? -6.433 12.462 -3.464 1.00 96.31 94 LEU A N 1
ATOM 757 C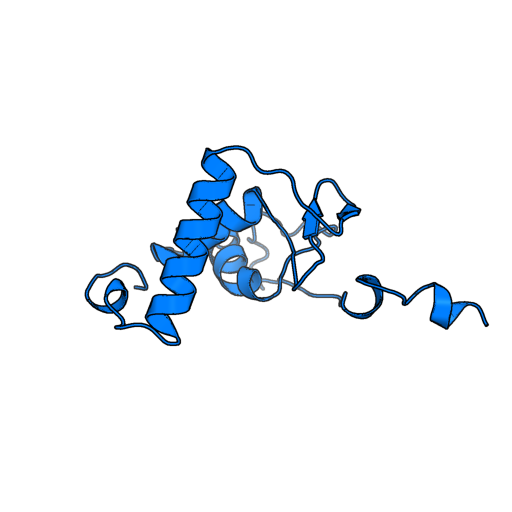 CA . LEU A 1 94 ? -6.452 11.129 -2.854 1.00 96.31 94 LEU A CA 1
ATOM 758 C C . LEU A 1 94 ? -5.142 10.821 -2.109 1.00 96.31 94 LEU A C 1
ATOM 760 O O . LEU A 1 94 ? -5.152 10.294 -0.995 1.00 96.31 94 LEU A O 1
ATOM 764 N N . TYR A 1 95 ? -4.000 11.167 -2.706 1.00 94.62 95 TYR A N 1
ATOM 765 C CA . TYR A 1 95 ? -2.699 10.956 -2.079 1.00 94.62 95 TYR A CA 1
ATOM 766 C C . TYR A 1 95 ? -2.512 11.826 -0.828 1.00 94.62 95 TYR A C 1
ATOM 768 O O . TYR A 1 95 ? -1.993 11.350 0.185 1.00 94.62 95 TYR A O 1
ATOM 776 N N . GLU A 1 96 ? -2.962 13.081 -0.859 1.00 96.31 96 GLU A N 1
ATOM 777 C CA . GLU A 1 96 ? -2.927 13.960 0.310 1.00 96.31 96 GLU A CA 1
ATOM 778 C C . GLU A 1 96 ? -3.877 13.493 1.421 1.00 96.31 96 GLU A C 1
ATOM 780 O O . GLU A 1 96 ? -3.485 13.491 2.587 1.00 96.31 96 GLU A O 1
ATOM 785 N N . GLU A 1 97 ? -5.078 13.016 1.088 1.00 96.81 97 GLU A N 1
ATOM 786 C CA . GLU A 1 97 ? -6.010 12.409 2.049 1.00 96.81 97 GLU A CA 1
ATOM 787 C C . GLU A 1 97 ? -5.380 11.189 2.739 1.00 96.81 97 GLU A C 1
ATOM 789 O O . GLU A 1 97 ? -5.347 11.118 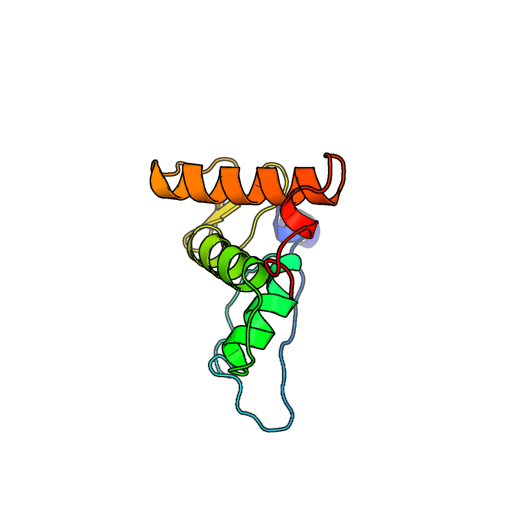3.972 1.00 96.81 97 GLU A O 1
ATOM 794 N N . TYR A 1 98 ? -4.768 10.286 1.965 1.00 96.12 98 TYR A N 1
ATOM 795 C CA . TYR A 1 98 ? -3.991 9.168 2.503 1.00 96.12 98 TYR A CA 1
ATOM 796 C C . TYR A 1 98 ? -2.873 9.640 3.446 1.00 96.12 98 TYR A C 1
ATOM 798 O O . TYR A 1 98 ? -2.737 9.121 4.559 1.00 96.12 98 TYR A O 1
ATOM 806 N N . ARG A 1 99 ? -2.084 10.646 3.041 1.00 95.56 99 ARG A N 1
ATOM 807 C CA . ARG A 1 99 ? -0.994 11.195 3.865 1.00 95.56 99 ARG A CA 1
ATOM 808 C C . ARG A 1 99 ? -1.499 11.802 5.171 1.00 95.56 99 ARG A C 1
ATOM 810 O O . ARG A 1 99 ? -0.843 11.629 6.199 1.00 95.56 99 ARG A O 1
ATOM 817 N N . LEU A 1 100 ? -2.635 12.496 5.146 1.00 97.25 100 LEU A N 1
ATOM 818 C CA . LEU A 1 100 ? -3.249 13.076 6.339 1.00 97.25 100 LEU A CA 1
ATOM 819 C C . LEU A 1 100 ? -3.729 11.994 7.305 1.00 97.25 100 LEU A C 1
ATOM 821 O O . LEU A 1 100 ? -3.462 12.113 8.497 1.00 97.25 100 LEU A O 1
ATOM 825 N N . ILE A 1 101 ? -4.353 10.921 6.808 1.00 96.69 101 ILE A N 1
ATOM 826 C CA . ILE A 1 101 ? -4.750 9.776 7.639 1.00 96.69 101 ILE A CA 1
ATOM 827 C C . ILE A 1 101 ? -3.526 9.103 8.271 1.00 96.69 101 ILE A C 1
ATOM 829 O O . ILE A 1 101 ? -3.510 8.884 9.480 1.00 96.69 101 ILE A O 1
ATOM 833 N N . GLN A 1 102 ? -2.477 8.820 7.488 1.00 95.06 102 GLN A N 1
ATOM 834 C CA . GLN A 1 102 ? -1.228 8.241 8.006 1.00 95.06 1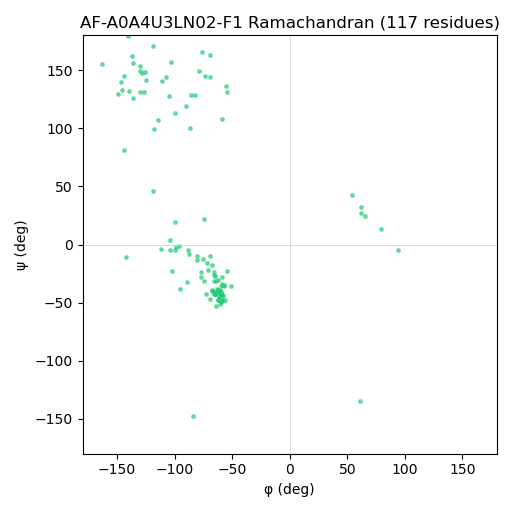02 GLN A CA 1
ATOM 835 C C . GLN A 1 102 ? -0.593 9.124 9.086 1.00 95.06 102 GLN A C 1
ATOM 837 O O . GLN A 1 102 ? -0.163 8.633 10.129 1.00 95.06 102 GLN A O 1
ATOM 842 N N . TYR A 1 103 ? -0.549 10.438 8.855 1.00 97.12 103 TYR A N 1
ATOM 843 C CA . TYR A 1 103 ? -0.055 11.381 9.850 1.00 97.12 103 TYR A CA 1
ATOM 844 C C . TYR A 1 103 ? -0.923 11.367 11.111 1.00 97.12 103 TYR A C 1
ATOM 846 O O . TYR A 1 103 ? -0.381 11.273 12.211 1.00 97.12 103 TYR A O 1
ATOM 854 N N . ASP A 1 104 ? -2.247 11.423 10.967 1.00 96.94 104 ASP A N 1
ATOM 855 C CA . ASP A 1 104 ? -3.187 11.486 12.083 1.00 96.94 104 ASP A CA 1
ATOM 856 C C . ASP A 1 104 ? -3.075 10.279 13.024 1.00 96.94 104 ASP A C 1
ATOM 858 O O . ASP A 1 104 ? -3.037 10.471 14.239 1.00 96.94 104 ASP A O 1
ATOM 862 N N . ILE A 1 105 ? -2.931 9.064 12.479 1.00 94.88 105 ILE A N 1
ATOM 863 C CA . ILE A 1 105 ? -2.820 7.838 13.285 1.00 94.88 105 ILE A CA 1
ATOM 864 C C . ILE A 1 105 ? -1.436 7.629 13.919 1.00 94.88 105 ILE A C 1
ATOM 866 O O . ILE A 1 105 ? -1.351 6.987 14.965 1.00 94.88 105 ILE A O 1
ATOM 870 N N . VAL A 1 106 ? -0.356 8.145 13.311 1.00 94.19 106 VAL A N 1
ATOM 871 C CA . VAL A 1 106 ? 1.028 7.924 13.787 1.00 94.19 106 VAL A CA 1
ATOM 872 C C . VAL A 1 106 ? 1.539 9.057 14.680 1.00 94.19 106 VAL A C 1
ATOM 874 O O . VAL A 1 106 ? 2.295 8.816 15.619 1.00 94.19 106 VAL A O 1
ATOM 877 N N . SER A 1 107 ? 1.210 10.309 14.368 1.00 96.69 107 SER A N 1
ATOM 878 C CA . SER A 1 107 ? 1.812 11.488 15.019 1.00 96.69 107 SER A CA 1
ATOM 879 C C . SER A 1 107 ? 0.846 12.645 15.257 1.00 96.69 107 SER A C 1
ATOM 881 O O . SER A 1 107 ? 1.217 13.609 15.926 1.00 96.69 107 SER A O 1
ATOM 883 N N . GLY A 1 108 ? -0.353 12.590 14.682 1.00 96.00 108 GLY A N 1
ATOM 884 C CA . GLY A 1 108 ? -1.368 13.617 14.828 1.00 96.00 108 GLY A CA 1
ATOM 885 C C . GLY A 1 108 ? -2.200 13.440 16.091 1.00 96.00 108 GLY A C 1
ATOM 886 O O . GLY A 1 108 ? -1.711 13.025 17.141 1.00 96.00 108 GLY A O 1
ATOM 887 N N . LYS A 1 109 ? -3.471 13.825 15.998 1.00 96.56 109 LYS A N 1
ATOM 888 C CA . LYS A 1 109 ? -4.394 13.861 17.141 1.00 96.56 109 LYS A CA 1
ATOM 889 C C . LYS A 1 109 ? -5.379 12.698 17.143 1.00 96.56 109 LYS A C 1
ATOM 891 O O . LYS A 1 109 ? -6.230 12.652 18.023 1.00 96.56 109 LYS A O 1
ATOM 896 N N . GLN A 1 110 ? -5.234 11.774 16.195 1.00 94.56 110 GLN A N 1
ATOM 897 C CA . GLN A 1 110 ? -6.015 10.550 16.088 1.00 94.56 110 GLN A CA 1
ATOM 898 C C . GLN A 1 110 ? -7.520 10.796 15.891 1.00 94.56 110 GLN A C 1
ATOM 900 O O . GLN A 1 110 ? -8.342 9.984 16.310 1.00 94.56 110 GLN A O 1
ATOM 905 N N . TYR A 1 111 ? -7.891 11.888 15.214 1.00 93.62 111 TYR A N 1
ATOM 906 C CA . TYR A 1 111 ? -9.287 12.212 14.892 1.00 93.62 111 TYR A CA 1
ATOM 907 C C . TYR A 1 111 ? -9.986 11.101 14.100 1.00 93.62 111 TYR A C 1
ATOM 909 O O . TYR A 1 111 ? -11.175 10.840 14.263 1.00 93.62 111 TYR A O 1
ATOM 917 N N . SER A 1 112 ? -9.238 10.429 13.230 1.00 92.25 112 SER A N 1
ATOM 918 C CA . SER A 1 112 ? -9.734 9.351 12.380 1.00 92.25 112 SER A CA 1
ATOM 919 C C . SER A 1 112 ? -10.133 8.091 13.163 1.00 92.25 112 SER A C 1
ATOM 921 O O . SER A 1 112 ? -10.898 7.280 12.639 1.00 92.25 112 SER A O 1
ATOM 923 N N . LEU A 1 113 ? -9.676 7.933 14.415 1.00 92.00 113 LEU A N 1
ATOM 924 C CA . LEU A 1 113 ? -10.009 6.785 15.269 1.00 92.00 113 LEU A CA 1
ATOM 925 C C . LEU A 1 113 ? -11.379 6.903 15.954 1.00 92.00 113 LEU A C 1
ATOM 927 O O . LEU A 1 113 ? -11.876 5.914 16.486 1.00 92.00 113 LEU A O 1
ATOM 931 N N . GLU A 1 114 ? -11.997 8.086 15.957 1.00 88.75 114 GLU A N 1
ATOM 932 C CA . GLU A 1 114 ? -13.279 8.319 16.643 1.00 88.75 114 GLU A CA 1
ATOM 933 C C . GLU A 1 114 ? -14.484 7.715 15.894 1.00 88.75 114 GLU A C 1
ATOM 935 O O . GLU A 1 114 ? -15.574 7.596 16.452 1.00 88.75 114 GLU A O 1
ATOM 940 N N . ASN A 1 115 ? -14.284 7.296 14.640 1.00 83.56 115 ASN A N 1
ATOM 941 C CA . ASN A 1 115 ? -15.314 6.759 13.753 1.00 83.56 115 ASN A CA 1
ATOM 942 C C . ASN A 1 115 ? -15.006 5.307 13.343 1.00 83.56 115 ASN A C 1
ATOM 944 O O . ASN A 1 115 ? -13.900 4.805 13.523 1.00 83.56 115 ASN A O 1
ATOM 948 N N . GLN A 1 116 ? -15.957 4.635 12.686 1.00 87.38 116 GLN A N 1
ATOM 949 C CA . GLN A 1 116 ? -15.793 3.263 12.167 1.00 87.38 116 GLN A CA 1
ATOM 950 C C . GLN A 1 116 ? -14.911 3.173 10.902 1.00 87.38 116 GLN A C 1
ATOM 952 O O . GLN A 1 116 ? -15.016 2.225 10.136 1.00 87.38 116 GLN A O 1
ATOM 957 N N . PHE A 1 117 ? -14.041 4.154 10.646 1.00 93.06 117 PHE A N 1
ATOM 958 C CA . PHE A 1 117 ? -13.254 4.215 9.410 1.00 93.06 117 PHE A CA 1
ATOM 959 C C . PHE A 1 117 ? -12.237 3.067 9.284 1.00 93.06 117 PHE A C 1
ATOM 961 O O . PHE A 1 117 ? -11.956 2.608 8.180 1.00 93.06 117 PHE A O 1
ATOM 968 N N . PHE A 1 118 ? -11.710 2.576 10.408 1.00 92.81 118 PHE A N 1
ATOM 969 C CA . PHE A 1 118 ? -10.732 1.482 10.450 1.00 92.81 118 PHE A CA 1
ATOM 970 C C . PHE A 1 118 ? -11.336 0.111 10.780 1.00 92.81 118 PHE A C 1
ATOM 972 O O . PHE A 1 118 ? -10.598 -0.874 10.787 1.00 92.81 118 PHE A O 1
ATOM 979 N N . SER A 1 119 ? -12.634 0.050 11.094 1.00 86.25 119 SER A N 1
ATOM 980 C CA . SER A 1 119 ? -13.344 -1.167 11.522 1.00 86.25 119 SER A CA 1
ATOM 981 C C . SER A 1 119 ? -14.128 -1.817 10.392 1.00 86.25 119 SER A C 1
ATOM 983 O O . SER A 1 119 ? -14.478 -1.100 9.431 1.00 86.25 119 SER A O 1
#